Protein AF-A0A1D2U1A6-F1 (afdb_monomer)

Secondary structure (DSSP, 8-state):
------S------HHHHHHHHHHHHHH-HHHHHHHSTTSHHHHHHHHHHHHHHT--HHHHHHHHS-TTTTS------EETTT--PPTT--EEEE-TTSSSSEEEEEE-SSSEEETTSPEEPS--EEEEPPP---

Sequence (134 aa):
MNPLLSSRERDLTPANAIEYTLARIKLDPVLGWRMGFGTEVFAKLTQALAEATGKPIEDVRSHFAPRGLTEPILINWKDVSKEMPDADTVVLIHSPTADEPVWIGYHDGECWREVGSEQASNVTLWAHLPEVRR

Mean predicted aligned error: 11.61 Å

Structure (mmCIF, N/CA/C/O backbone):
data_AF-A0A1D2U1A6-F1
#
_entry.id   AF-A0A1D2U1A6-F1
#
loop_
_atom_site.group_PDB
_atom_site.id
_atom_site.type_symbol
_atom_site.label_atom_id
_atom_site.label_alt_id
_atom_site.label_comp_id
_atom_site.label_asym_id
_atom_site.label_entity_id
_atom_site.label_seq_id
_atom_site.pdbx_PDB_ins_code
_atom_site.Cartn_x
_atom_site.Cartn_y
_atom_site.Cartn_z
_atom_site.occupancy
_atom_site.B_iso_or_equiv
_atom_site.auth_seq_id
_atom_site.auth_comp_id
_atom_site.auth_asym_id
_atom_site.auth_atom_id
_atom_site.pdbx_PDB_model_num
ATOM 1 N N . MET A 1 1 ? -9.477 -25.617 8.727 1.00 33.69 1 MET A N 1
ATOM 2 C CA . MET A 1 1 ? -10.575 -25.414 9.698 1.00 33.69 1 MET A CA 1
ATOM 3 C C . MET A 1 1 ? -10.211 -24.225 10.567 1.00 33.69 1 MET A C 1
ATOM 5 O O . MET A 1 1 ? -9.233 -24.307 11.293 1.00 33.69 1 MET A O 1
ATOM 9 N N . ASN A 1 2 ? -10.913 -23.103 10.416 1.00 34.16 2 ASN A N 1
ATOM 10 C CA . ASN A 1 2 ? -10.673 -21.886 11.189 1.00 34.16 2 ASN A CA 1
ATOM 11 C C . ASN A 1 2 ? -11.758 -21.818 12.282 1.00 34.16 2 ASN A C 1
ATOM 13 O O . ASN A 1 2 ? -12.931 -21.731 11.920 1.00 34.16 2 ASN A O 1
ATOM 17 N N . PRO A 1 3 ? -11.439 -21.914 13.585 1.00 43.84 3 PRO A N 1
ATOM 18 C CA . PRO A 1 3 ? -12.447 -22.081 14.636 1.00 43.84 3 PRO A CA 1
ATOM 19 C C . PRO A 1 3 ? -13.161 -20.770 15.028 1.00 43.84 3 PRO A C 1
ATOM 21 O O . PRO A 1 3 ? -13.717 -20.670 16.115 1.00 43.84 3 PRO A O 1
ATOM 24 N N . LEU A 1 4 ? -13.180 -19.751 14.162 1.00 46.25 4 LEU A N 1
ATOM 25 C CA . LEU A 1 4 ? -13.699 -18.415 14.494 1.00 46.25 4 LEU A CA 1
ATOM 26 C C . LEU A 1 4 ? -15.174 -18.176 14.146 1.00 46.25 4 LEU A C 1
ATOM 28 O O . LEU A 1 4 ? -15.646 -17.045 14.245 1.00 46.25 4 LEU A O 1
ATOM 32 N N . LEU A 1 5 ? -15.926 -19.209 13.770 1.00 47.09 5 LEU A N 1
ATOM 33 C CA . LEU A 1 5 ? -17.354 -19.078 13.474 1.00 47.09 5 LEU A CA 1
ATOM 34 C C . LEU A 1 5 ? -18.160 -20.146 14.219 1.00 47.09 5 LEU A C 1
ATOM 36 O O . LEU A 1 5 ? -18.729 -21.048 13.618 1.00 47.09 5 LEU A O 1
ATOM 40 N N . SER A 1 6 ? -18.196 -20.036 15.548 1.00 51.56 6 SER A N 1
ATOM 41 C CA . SER A 1 6 ? -19.189 -20.714 16.385 1.00 51.56 6 SER A CA 1
ATOM 42 C C . SER A 1 6 ? -20.126 -19.680 17.015 1.00 51.56 6 SER A C 1
ATOM 44 O O . SER A 1 6 ? -19.805 -19.060 18.026 1.00 51.56 6 SER A O 1
ATOM 46 N N . SER A 1 7 ? -21.299 -19.546 16.396 1.00 49.56 7 SER A N 1
ATOM 47 C CA . SER A 1 7 ? -22.603 -19.533 17.073 1.00 49.56 7 SER A CA 1
ATOM 48 C C . SER A 1 7 ? -22.889 -18.471 18.135 1.00 49.56 7 SER A C 1
ATOM 50 O O . SER A 1 7 ? -23.393 -18.799 19.204 1.00 49.56 7 SER A O 1
ATOM 52 N N . ARG A 1 8 ? -22.685 -17.193 17.818 1.00 43.34 8 ARG A N 1
ATOM 53 C CA . ARG A 1 8 ? -23.545 -16.119 18.333 1.00 43.34 8 ARG A CA 1
ATOM 54 C C . ARG A 1 8 ? -23.721 -15.098 17.226 1.00 43.34 8 ARG A C 1
ATOM 56 O O . ARG A 1 8 ? -22.728 -14.604 16.692 1.00 43.34 8 ARG A O 1
ATOM 63 N 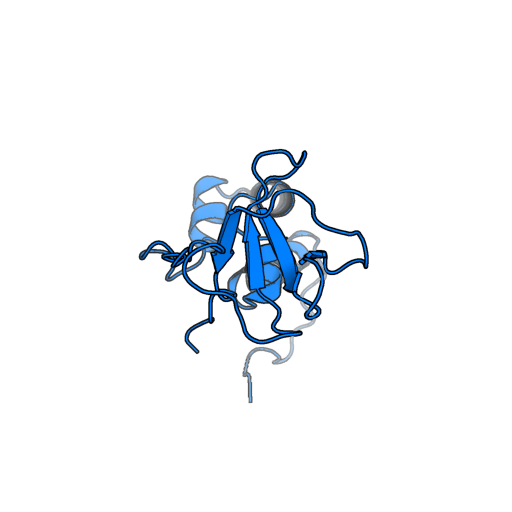N . GLU A 1 9 ? -24.970 -14.807 16.886 1.00 51.78 9 GLU A N 1
ATOM 64 C CA . GLU A 1 9 ? -25.371 -13.532 16.303 1.00 51.78 9 GLU A CA 1
ATOM 65 C C . GLU A 1 9 ? -24.752 -12.441 17.182 1.00 51.78 9 GLU A C 1
ATOM 67 O O . GLU A 1 9 ? -25.262 -12.095 18.243 1.00 51.78 9 GLU A O 1
ATOM 72 N N . ARG A 1 10 ? -23.546 -11.991 16.825 1.00 58.03 10 ARG A N 1
ATOM 73 C CA . ARG A 1 10 ? -23.003 -10.764 17.384 1.00 58.03 10 ARG A CA 1
ATOM 74 C C . ARG A 1 10 ? -23.955 -9.708 16.873 1.00 58.03 10 ARG A C 1
ATOM 76 O O . ARG A 1 10 ? -24.038 -9.549 15.656 1.00 58.03 10 ARG A O 1
ATOM 83 N N . ASP A 1 11 ? -24.662 -9.036 17.778 1.00 64.75 11 ASP A N 1
ATOM 84 C CA . ASP A 1 11 ? -25.320 -7.777 17.461 1.00 64.75 11 ASP A CA 1
ATOM 85 C C . ASP A 1 11 ? -24.383 -7.006 16.533 1.00 64.75 11 ASP A C 1
ATOM 87 O O . ASP A 1 11 ? -23.209 -6.781 16.868 1.00 64.75 11 ASP A O 1
ATOM 91 N N . LEU A 1 12 ? -24.858 -6.730 15.317 1.00 69.94 12 LEU A N 1
ATOM 92 C CA . LEU A 1 12 ? -24.131 -5.996 14.286 1.00 69.94 12 LEU A CA 1
ATOM 93 C C . LEU A 1 12 ? -24.041 -4.538 14.734 1.00 69.94 12 LEU A C 1
ATOM 95 O O . LEU A 1 12 ? -24.651 -3.637 14.167 1.00 69.94 12 LEU A O 1
ATOM 99 N N . THR A 1 13 ? -23.306 -4.308 15.814 1.00 89.00 13 THR A N 1
ATOM 100 C CA . THR A 1 13 ? -22.961 -2.977 16.261 1.00 89.00 13 THR A CA 1
ATOM 101 C C . THR A 1 13 ? -21.903 -2.432 15.306 1.00 89.00 13 THR A C 1
ATOM 103 O O . THR A 1 13 ? -21.050 -3.189 14.819 1.00 89.00 13 THR A O 1
ATOM 106 N N . PRO A 1 14 ? -21.902 -1.115 15.052 1.00 89.06 14 PRO A N 1
ATOM 107 C CA . PRO A 1 14 ? -20.831 -0.479 14.296 1.00 89.06 14 PRO A CA 1
ATOM 108 C C . PRO A 1 14 ? -19.439 -0.835 14.845 1.00 89.06 14 PRO A C 1
ATOM 110 O O . PRO A 1 14 ? -18.531 -1.115 14.068 1.00 89.06 14 PRO A O 1
ATOM 113 N N . ALA A 1 15 ? -19.293 -0.935 16.172 1.00 90.75 15 ALA A N 1
ATOM 114 C CA . ALA A 1 15 ? -18.042 -1.325 16.824 1.00 90.75 15 ALA A CA 1
ATOM 115 C C . ALA A 1 15 ? -17.557 -2.722 16.395 1.00 90.75 15 ALA A C 1
ATOM 117 O O . ALA A 1 15 ? -16.404 -2.871 15.997 1.00 90.75 15 ALA A O 1
ATOM 118 N N . ASN A 1 16 ? -18.442 -3.726 16.394 1.00 90.44 16 ASN A N 1
ATOM 119 C CA . ASN A 1 16 ? -18.097 -5.093 15.992 1.00 90.44 16 ASN A CA 1
ATOM 120 C C . ASN A 1 16 ? -17.693 -5.174 14.510 1.00 90.44 16 ASN A C 1
ATOM 122 O O . ASN A 1 16 ? -16.780 -5.922 14.152 1.00 90.44 16 ASN A O 1
ATOM 126 N N . ALA A 1 17 ? -18.354 -4.400 13.643 1.00 89.94 17 ALA A N 1
ATOM 127 C CA . ALA A 1 17 ? -18.027 -4.340 12.219 1.00 89.94 17 ALA A CA 1
ATOM 128 C C . ALA A 1 17 ? -16.663 -3.670 11.964 1.00 89.94 17 ALA A C 1
ATOM 130 O O . ALA A 1 17 ? -15.867 -4.159 11.153 1.00 89.94 17 ALA A O 1
ATOM 131 N N . ILE A 1 18 ? -16.363 -2.584 12.684 1.00 92.00 18 ILE A N 1
ATOM 132 C CA . ILE A 1 18 ? -15.070 -1.890 12.606 1.00 92.00 18 ILE A CA 1
ATOM 133 C C . ILE A 1 18 ? -13.947 -2.792 13.129 1.00 92.00 18 ILE A C 1
ATOM 135 O O . ILE A 1 18 ? -12.929 -2.952 12.457 1.00 92.00 18 ILE A O 1
ATOM 139 N N . GLU A 1 19 ? -14.140 -3.436 14.282 1.00 91.69 19 GLU A N 1
ATOM 140 C CA . GLU A 1 19 ? -13.172 -4.373 14.860 1.00 91.69 19 GLU A CA 1
ATOM 141 C C . GLU A 1 19 ? -12.883 -5.549 13.917 1.00 91.69 19 GLU A C 1
ATOM 143 O O . GLU A 1 19 ? -11.722 -5.890 13.688 1.00 91.69 19 GLU A O 1
ATOM 148 N N . TYR A 1 20 ? -13.916 -6.127 13.296 1.00 90.06 20 TYR A N 1
ATOM 149 C CA . TYR A 1 20 ? -13.739 -7.167 12.281 1.00 90.06 20 TYR A CA 1
ATOM 150 C C . TYR A 1 20 ? -12.921 -6.672 11.079 1.00 90.06 20 TYR A C 1
ATOM 152 O O . TYR A 1 20 ? -12.024 -7.374 10.606 1.00 90.06 20 TYR A O 1
ATOM 160 N N . THR A 1 21 ? -13.193 -5.455 10.605 1.00 88.75 21 THR A N 1
ATOM 161 C CA . THR A 1 21 ? -12.464 -4.843 9.484 1.00 88.75 21 THR A CA 1
ATOM 162 C C . THR A 1 21 ? -10.991 -4.624 9.833 1.00 88.75 21 THR A C 1
ATOM 164 O O . THR A 1 21 ? -10.112 -5.021 9.069 1.00 88.75 21 THR A O 1
ATOM 167 N N . LEU A 1 22 ? -10.696 -4.079 11.016 1.00 89.25 22 LEU A N 1
ATOM 168 C CA . LEU A 1 22 ? -9.325 -3.896 11.501 1.00 89.25 22 LEU A CA 1
ATOM 169 C C . LEU A 1 22 ? -8.598 -5.237 11.693 1.00 89.25 22 LEU A C 1
ATOM 171 O O . LEU A 1 22 ? -7.429 -5.363 11.329 1.00 89.25 22 LEU A O 1
ATOM 175 N N . ALA A 1 23 ? -9.287 -6.268 12.190 1.00 88.56 23 ALA A N 1
ATOM 176 C CA . ALA A 1 23 ? -8.727 -7.614 12.295 1.00 88.56 23 ALA A CA 1
ATOM 177 C C . ALA A 1 23 ? -8.391 -8.208 10.915 1.00 88.56 23 ALA A C 1
ATOM 179 O O . ALA A 1 23 ? -7.350 -8.845 10.758 1.00 88.56 23 ALA A O 1
ATOM 180 N N . ARG A 1 24 ? -9.231 -7.972 9.899 1.00 85.31 24 ARG A N 1
ATOM 181 C CA . ARG A 1 24 ? -8.963 -8.371 8.508 1.00 85.31 24 ARG A CA 1
ATOM 182 C C . ARG A 1 24 ? -7.752 -7.645 7.932 1.00 85.31 24 ARG A C 1
ATOM 184 O O . ARG A 1 24 ? -6.887 -8.312 7.384 1.00 85.31 24 ARG A O 1
ATOM 191 N N . ILE A 1 25 ? -7.662 -6.326 8.104 1.00 83.38 25 ILE A N 1
ATOM 192 C CA . ILE A 1 25 ? -6.507 -5.517 7.673 1.00 83.38 25 ILE A CA 1
ATOM 193 C C . ILE A 1 25 ? -5.208 -6.035 8.306 1.00 83.38 25 ILE A C 1
ATOM 195 O O . ILE A 1 25 ? -4.183 -6.125 7.639 1.00 83.38 25 ILE A O 1
ATOM 199 N N . LYS A 1 26 ? -5.254 -6.415 9.586 1.00 82.31 26 LYS A N 1
ATOM 200 C CA . LYS A 1 26 ? -4.101 -6.955 10.313 1.00 82.31 26 LYS A CA 1
ATOM 201 C C . LYS A 1 26 ? -3.657 -8.342 9.829 1.00 82.31 26 LYS A C 1
ATOM 203 O O . LYS A 1 26 ? -2.472 -8.649 9.907 1.00 82.31 26 LYS A O 1
ATOM 208 N N . LEU A 1 27 ? -4.594 -9.197 9.414 1.00 79.81 27 LEU A N 1
ATOM 209 C CA . LEU A 1 27 ? -4.332 -10.605 9.072 1.00 79.81 27 LEU A CA 1
ATOM 210 C C . LEU A 1 27 ? -4.133 -10.855 7.573 1.00 79.81 27 LEU A C 1
ATOM 212 O O . LEU A 1 27 ? -3.558 -11.875 7.203 1.00 79.81 27 LEU A O 1
ATOM 216 N N . ASP A 1 28 ? -4.646 -9.976 6.718 1.00 75.94 28 ASP A N 1
ATOM 217 C CA . ASP A 1 28 ? -4.589 -10.100 5.265 1.00 75.94 28 ASP A CA 1
ATOM 218 C C . ASP A 1 28 ? -3.529 -9.137 4.719 1.00 75.94 28 ASP A C 1
ATOM 220 O O . ASP A 1 28 ? -3.750 -7.924 4.743 1.00 75.94 28 ASP A O 1
ATOM 224 N N . PRO A 1 29 ? -2.389 -9.638 4.218 1.00 66.19 29 PRO A N 1
ATOM 225 C CA . PRO A 1 29 ? -1.313 -8.782 3.745 1.00 66.19 29 PRO A CA 1
ATOM 226 C C . PRO A 1 29 ? -1.767 -7.811 2.657 1.00 66.19 29 PRO A C 1
ATOM 228 O O . PRO A 1 29 ? -1.403 -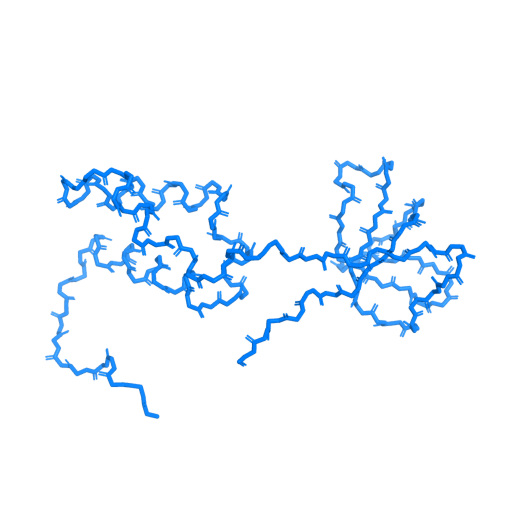6.644 2.705 1.00 66.19 29 PRO A O 1
ATOM 231 N N . VAL A 1 30 ? -2.612 -8.239 1.714 1.00 69.69 30 VAL A N 1
ATOM 232 C CA . VAL A 1 30 ? -3.059 -7.376 0.608 1.00 69.69 30 VAL A CA 1
ATOM 233 C C . VAL A 1 30 ? -3.868 -6.192 1.143 1.00 69.69 30 VAL A C 1
ATOM 235 O O . VAL A 1 30 ? -3.674 -5.054 0.711 1.00 69.69 30 VAL A O 1
ATOM 238 N N . LEU A 1 31 ? -4.745 -6.439 2.121 1.00 69.06 31 LEU A N 1
ATOM 239 C CA . LEU A 1 31 ? -5.508 -5.378 2.784 1.00 69.06 31 LEU A CA 1
ATOM 240 C C . LEU A 1 31 ? -4.623 -4.521 3.694 1.00 69.06 31 LEU A C 1
ATOM 242 O O . LEU A 1 31 ? -4.802 -3.307 3.736 1.00 69.06 31 LEU A O 1
ATOM 246 N N . GLY A 1 32 ? -3.657 -5.129 4.383 1.00 70.75 32 GLY A N 1
ATOM 247 C CA . GLY A 1 32 ? -2.667 -4.437 5.204 1.00 70.75 32 GLY A CA 1
ATOM 248 C C . GLY A 1 32 ? -1.807 -3.465 4.395 1.00 70.75 32 GLY A C 1
ATOM 249 O O . GLY A 1 32 ? -1.576 -2.345 4.835 1.00 70.75 32 GLY A O 1
ATOM 250 N N . TRP A 1 33 ? -1.406 -3.836 3.180 1.00 64.94 33 TRP A N 1
ATOM 251 C CA . TRP A 1 33 ? -0.655 -2.954 2.284 1.00 64.94 33 TRP A CA 1
ATOM 252 C C . TRP A 1 33 ? -1.494 -1.782 1.759 1.00 64.94 33 TRP A C 1
ATOM 254 O O . TRP A 1 33 ? -0.987 -0.671 1.653 1.00 64.94 33 TRP A O 1
ATOM 264 N N . ARG A 1 34 ? -2.780 -1.998 1.448 1.00 70.12 34 ARG A N 1
ATOM 265 C CA . ARG A 1 34 ? -3.646 -0.951 0.866 1.00 70.12 34 ARG A CA 1
ATOM 266 C C . ARG A 1 34 ? -4.322 -0.038 1.889 1.00 70.12 34 ARG A C 1
ATOM 268 O O . ARG A 1 34 ? -4.603 1.114 1.588 1.00 70.12 34 ARG A O 1
ATOM 275 N N . MET A 1 35 ? -4.660 -0.565 3.063 1.00 75.06 35 MET A N 1
ATOM 276 C CA . MET A 1 35 ? -5.508 0.104 4.062 1.00 75.06 35 MET A CA 1
ATOM 277 C C . MET A 1 35 ? -4.980 -0.060 5.492 1.00 75.06 35 MET A C 1
ATOM 279 O O . MET A 1 35 ? -5.699 0.206 6.455 1.00 75.06 35 MET A O 1
ATOM 283 N N . GLY A 1 36 ? -3.753 -0.554 5.655 1.00 75.69 36 GLY A N 1
ATOM 284 C CA . GLY A 1 36 ? -3.165 -0.827 6.959 1.00 75.69 36 GLY A CA 1
ATOM 285 C C . GLY A 1 36 ? -2.535 0.377 7.629 1.00 75.69 36 GLY A C 1
ATOM 286 O O . GLY A 1 36 ? -2.854 1.536 7.358 1.00 75.69 36 GLY A O 1
ATOM 287 N N . PHE A 1 37 ? -1.669 0.068 8.587 1.00 74.00 37 PHE A N 1
ATOM 288 C CA . PHE A 1 37 ? -1.034 1.039 9.464 1.00 74.00 37 PHE A CA 1
ATOM 289 C C . PHE A 1 37 ? -0.362 2.172 8.671 1.00 74.00 37 PHE A C 1
ATOM 2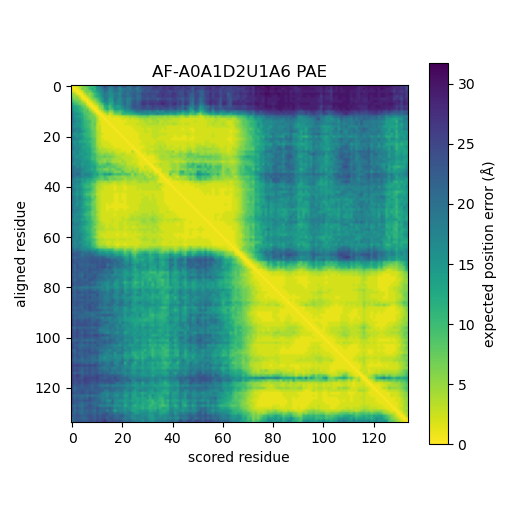91 O O . PHE A 1 37 ? 0.365 1.915 7.718 1.00 74.00 37 PHE A O 1
ATOM 298 N N . GLY A 1 38 ? -0.612 3.423 9.066 1.00 76.88 38 GLY A N 1
ATOM 299 C CA . GLY A 1 38 ? -0.098 4.616 8.378 1.00 76.88 38 GLY A CA 1
ATOM 300 C C . GLY A 1 38 ? -1.016 5.186 7.290 1.00 76.88 38 GLY A C 1
ATOM 301 O O . GLY A 1 38 ? -0.795 6.310 6.854 1.00 76.88 38 GLY A O 1
ATOM 302 N N . THR A 1 39 ? -2.078 4.475 6.896 1.00 85.25 39 THR A N 1
ATOM 303 C CA . THR A 1 39 ? -3.085 5.007 5.961 1.00 85.25 39 THR A CA 1
ATOM 304 C C . THR A 1 39 ? -4.161 5.836 6.672 1.00 85.25 39 THR A C 1
ATOM 306 O O . THR A 1 39 ? -4.467 5.627 7.851 1.00 85.25 39 THR A O 1
ATOM 309 N N . GLU A 1 40 ? -4.806 6.747 5.935 1.00 87.69 40 GLU A N 1
ATOM 310 C CA . GLU A 1 40 ? -5.941 7.534 6.441 1.00 87.69 40 GLU A CA 1
ATOM 311 C C . GLU A 1 40 ? -7.131 6.641 6.838 1.00 87.69 40 GLU A C 1
ATOM 313 O O . GLU A 1 40 ? -7.804 6.888 7.841 1.00 87.69 40 GLU A O 1
ATOM 318 N N . VAL A 1 41 ? -7.365 5.561 6.083 1.00 87.56 41 VAL A N 1
ATOM 319 C CA . VAL A 1 41 ? -8.423 4.580 6.365 1.00 87.56 41 VAL A CA 1
ATOM 320 C C . VAL A 1 41 ? -8.200 3.928 7.729 1.00 87.56 41 VAL A C 1
ATOM 322 O O . VAL A 1 41 ? -9.112 3.904 8.556 1.00 87.56 41 VAL A O 1
ATOM 325 N N . PHE A 1 42 ? -6.980 3.463 8.010 1.00 89.94 42 PHE A N 1
ATOM 326 C CA . PHE A 1 42 ? -6.633 2.897 9.313 1.00 89.94 42 PHE A CA 1
ATOM 327 C C . PHE A 1 42 ? -6.800 3.915 10.450 1.00 89.94 42 PHE A C 1
ATOM 329 O O . PHE A 1 42 ? -7.338 3.580 11.510 1.00 89.94 42 PHE A O 1
ATOM 336 N N . ALA A 1 43 ? -6.396 5.171 10.232 1.00 90.88 43 ALA A N 1
ATOM 337 C CA . ALA A 1 43 ? -6.562 6.235 11.221 1.00 90.88 43 ALA A CA 1
ATOM 338 C C . ALA A 1 43 ? -8.044 6.474 11.564 1.00 90.88 43 ALA A C 1
ATOM 340 O O . ALA A 1 43 ? -8.401 6.522 12.740 1.00 90.88 43 ALA A O 1
ATOM 341 N N . LYS A 1 44 ? -8.919 6.539 10.552 1.00 94.88 44 LYS A N 1
ATOM 342 C CA . LYS A 1 44 ? -10.369 6.718 10.731 1.00 94.88 44 LYS A CA 1
ATOM 343 C C . LYS A 1 44 ? -11.028 5.527 11.431 1.00 94.88 44 LYS A C 1
ATOM 345 O O . LYS A 1 44 ? -11.823 5.721 12.346 1.00 94.88 44 LYS A O 1
ATOM 350 N N . LEU A 1 45 ? -10.679 4.299 11.043 1.00 94.25 45 LEU A N 1
ATOM 351 C CA . LEU A 1 45 ? -11.232 3.086 11.657 1.00 94.25 45 LEU A CA 1
ATOM 352 C C . LEU A 1 45 ? -10.818 2.944 13.129 1.00 94.25 45 LEU A C 1
ATOM 354 O O . LEU A 1 45 ? -11.652 2.622 13.974 1.00 94.25 45 LEU A O 1
ATOM 358 N N . THR A 1 46 ? -9.549 3.207 13.455 1.00 95.19 46 THR A N 1
ATOM 359 C CA . THR A 1 46 ? -9.068 3.138 14.846 1.00 95.19 46 THR A CA 1
ATOM 360 C C . THR A 1 46 ? -9.673 4.232 15.729 1.00 95.19 46 THR A C 1
ATOM 362 O O . THR A 1 46 ? -10.047 3.936 16.862 1.00 95.19 46 THR A O 1
ATOM 365 N N . GLN A 1 47 ? -9.857 5.451 15.205 1.00 96.19 47 GLN A N 1
ATOM 366 C CA . GLN A 1 47 ? -10.579 6.533 15.887 1.00 96.19 47 GLN A CA 1
ATOM 367 C C . GLN A 1 47 ? -12.034 6.138 16.188 1.00 96.19 47 GLN A C 1
ATOM 369 O O . GLN A 1 47 ? -12.463 6.199 17.338 1.00 96.19 47 GLN A O 1
ATOM 374 N N . ALA A 1 48 ? -12.775 5.669 15.179 1.00 96.06 48 ALA A N 1
ATOM 375 C CA . ALA A 1 48 ? -14.179 5.292 15.339 1.00 96.06 48 ALA A CA 1
ATOM 376 C C . ALA A 1 48 ? -14.367 4.148 16.352 1.00 96.06 48 ALA A C 1
ATOM 378 O O . ALA A 1 48 ? -15.318 4.150 17.135 1.00 96.06 48 ALA A O 1
ATOM 379 N N . LEU A 1 49 ? -13.445 3.179 16.384 1.00 96.25 49 LEU A N 1
ATOM 380 C CA . LEU A 1 49 ? -13.488 2.101 17.372 1.00 96.25 49 LEU A CA 1
ATOM 381 C C . LEU A 1 49 ? -13.165 2.594 18.789 1.00 96.25 49 LEU A C 1
ATOM 383 O O . LEU A 1 49 ? -13.792 2.137 19.747 1.00 96.25 49 LEU A O 1
ATOM 387 N N . ALA A 1 50 ? -12.212 3.518 18.936 1.00 96.62 50 ALA A N 1
ATOM 388 C CA . ALA A 1 50 ? -11.883 4.129 20.222 1.00 96.62 50 ALA A CA 1
ATOM 389 C C . ALA A 1 50 ? -13.098 4.865 20.807 1.00 96.62 50 ALA A C 1
ATOM 391 O O . ALA A 1 50 ? -13.477 4.610 21.949 1.00 96.62 50 ALA A O 1
ATOM 392 N N . GLU A 1 51 ? -13.777 5.680 19.996 1.00 96.31 51 GLU A N 1
ATOM 393 C CA . GLU A 1 51 ? -15.001 6.393 20.382 1.00 96.31 51 GLU A CA 1
ATOM 394 C C . GLU A 1 51 ? -16.133 5.435 20.763 1.00 96.31 51 GLU A C 1
ATOM 396 O O . GLU A 1 51 ? -16.749 5.587 21.817 1.00 96.31 51 GLU A O 1
ATOM 401 N N . ALA A 1 52 ? -16.374 4.405 19.947 1.00 94.69 52 ALA A N 1
ATOM 402 C CA . ALA A 1 52 ? -17.457 3.455 20.185 1.00 94.69 52 ALA A CA 1
ATOM 403 C C . ALA A 1 52 ? -17.242 2.567 21.423 1.00 94.69 52 ALA A C 1
ATOM 405 O O . ALA A 1 52 ? -18.206 2.037 21.972 1.00 94.69 52 ALA A O 1
ATOM 406 N N . THR A 1 53 ? -15.991 2.375 21.854 1.00 94.12 53 THR A N 1
ATOM 407 C CA . THR A 1 53 ? -15.644 1.498 22.987 1.00 94.12 53 THR A CA 1
ATOM 408 C C . THR A 1 53 ? -15.193 2.255 24.235 1.00 94.12 53 THR A C 1
ATOM 410 O O . THR A 1 53 ? -15.001 1.632 25.278 1.00 94.12 53 THR A O 1
ATOM 413 N N . GLY A 1 54 ? -14.997 3.575 24.141 1.00 95.62 54 GLY A N 1
ATOM 414 C CA . GLY A 1 54 ? -14.434 4.404 25.210 1.00 95.62 54 GLY A CA 1
ATOM 415 C C . GLY A 1 54 ? -12.969 4.092 25.540 1.00 95.62 54 GLY A C 1
ATOM 416 O O . GLY A 1 54 ? -12.479 4.506 26.590 1.00 95.62 54 GLY A O 1
ATOM 417 N N . LYS A 1 55 ? -12.269 3.334 24.687 1.00 95.88 55 LYS A N 1
ATOM 418 C CA . LYS A 1 55 ? -10.861 2.972 24.894 1.00 95.88 55 LYS A CA 1
ATOM 419 C C . LYS A 1 55 ? -9.933 4.093 24.414 1.00 95.88 55 LYS A C 1
ATOM 421 O O . LYS A 1 55 ? -10.260 4.766 23.437 1.00 95.88 55 LYS A O 1
ATOM 426 N N . PRO A 1 56 ? -8.746 4.262 25.023 1.00 97.62 56 PRO A N 1
ATOM 427 C CA . PRO A 1 56 ? -7.724 5.155 24.489 1.00 97.62 56 PRO A CA 1
ATOM 428 C C . PRO A 1 56 ? -7.341 4.773 23.053 1.00 97.62 56 PRO A C 1
ATOM 430 O O . PRO A 1 56 ? -7.130 3.598 22.747 1.00 97.62 56 PRO A O 1
ATOM 433 N N . ILE A 1 57 ? -7.211 5.766 22.168 1.00 95.38 57 ILE A N 1
ATOM 434 C CA . ILE A 1 57 ? -6.884 5.520 20.755 1.00 95.38 57 ILE A CA 1
ATOM 435 C C . ILE A 1 57 ? -5.536 4.817 20.571 1.00 95.38 57 ILE A C 1
ATOM 437 O O . ILE A 1 57 ? -5.403 3.966 19.693 1.00 95.38 57 ILE A O 1
ATOM 441 N N . GLU A 1 58 ? -4.555 5.119 21.419 1.00 92.94 58 GLU A N 1
ATOM 442 C CA . GLU A 1 58 ? -3.232 4.495 21.362 1.00 92.94 58 GLU A CA 1
ATOM 443 C C . GLU A 1 58 ? -3.288 2.999 21.707 1.00 92.94 58 GLU A C 1
ATOM 445 O O . GLU A 1 58 ? -2.626 2.194 21.051 1.00 92.94 58 GLU A O 1
ATOM 450 N N . ASP A 1 59 ? -4.167 2.593 22.631 1.00 93.62 59 ASP A N 1
ATOM 451 C CA . ASP A 1 59 ? -4.392 1.178 22.949 1.00 93.62 59 ASP A CA 1
ATOM 452 C C . ASP A 1 59 ? -5.035 0.446 21.767 1.00 93.62 59 ASP A C 1
ATOM 454 O O . ASP A 1 59 ? -4.639 -0.671 21.426 1.00 93.62 59 ASP A O 1
ATOM 458 N N . VAL A 1 60 ? -6.003 1.086 21.099 1.00 93.50 60 VAL A N 1
ATOM 459 C CA . VAL A 1 60 ? -6.646 0.540 19.895 1.00 93.50 60 VAL A CA 1
ATOM 460 C C . VAL A 1 60 ? -5.623 0.400 18.766 1.00 93.50 60 VAL A C 1
ATOM 462 O O . VAL A 1 60 ? -5.485 -0.679 18.187 1.00 93.50 60 VAL A O 1
ATOM 465 N N . ARG A 1 61 ? -4.850 1.450 18.473 1.00 90.81 61 ARG A N 1
ATOM 466 C CA . ARG A 1 61 ? -3.807 1.427 17.437 1.00 90.81 61 ARG A CA 1
ATOM 467 C C . ARG A 1 61 ? -2.757 0.364 17.715 1.00 90.81 61 ARG A C 1
ATOM 469 O O . ARG A 1 61 ? -2.453 -0.414 16.818 1.00 90.81 61 ARG A O 1
ATOM 476 N N . SER A 1 62 ? -2.255 0.285 18.945 1.00 86.69 62 SER A N 1
ATOM 477 C CA . SER A 1 62 ? -1.277 -0.724 19.362 1.00 86.69 62 SER A CA 1
ATOM 478 C C . SER A 1 62 ? -1.832 -2.145 19.227 1.00 86.69 62 SER A C 1
ATOM 480 O O 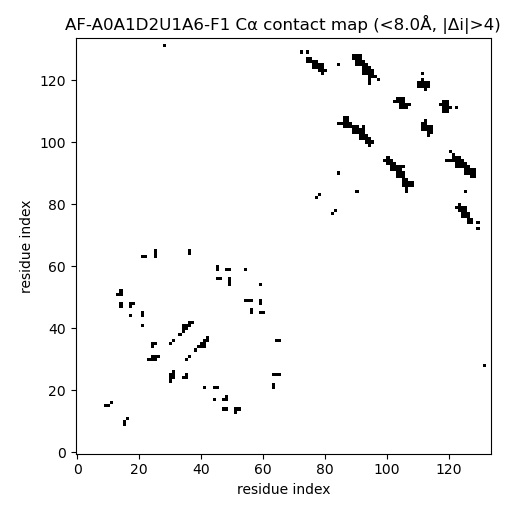. SER A 1 62 ? -1.156 -3.050 18.734 1.00 86.69 62 SER A O 1
ATOM 482 N N . HIS A 1 63 ? -3.108 -2.350 19.568 1.00 89.50 63 HIS A N 1
ATOM 483 C CA . HIS A 1 63 ? -3.760 -3.647 19.416 1.00 89.50 63 HIS A CA 1
ATOM 484 C C . HIS A 1 63 ? -3.834 -4.105 17.951 1.00 89.50 63 HIS A C 1
ATOM 486 O O . HIS A 1 63 ? -3.609 -5.288 17.662 1.00 89.50 63 HIS A O 1
ATOM 492 N N . PHE A 1 64 ? -4.131 -3.188 17.025 1.00 88.19 64 PHE A N 1
ATOM 493 C CA . PHE A 1 64 ? -4.265 -3.484 15.594 1.00 88.19 64 PHE A CA 1
ATOM 494 C C . PHE A 1 64 ? -3.003 -3.233 14.771 1.00 88.19 64 PHE A C 1
ATOM 496 O O . PHE A 1 64 ? -2.992 -3.556 13.584 1.00 88.19 64 PHE A O 1
ATOM 503 N N . ALA A 1 65 ? -1.931 -2.735 15.387 1.00 79.44 65 ALA A N 1
ATOM 504 C CA . ALA A 1 65 ? -0.642 -2.621 14.736 1.00 79.44 65 ALA A CA 1
ATOM 505 C C . ALA A 1 65 ? -0.204 -4.006 14.215 1.00 79.44 65 ALA A C 1
ATOM 507 O O . ALA A 1 65 ? -0.419 -5.031 14.888 1.00 79.44 65 ALA A O 1
ATOM 508 N N . PRO A 1 66 ? 0.373 -4.074 13.005 1.00 70.00 66 PRO A N 1
ATOM 509 C CA . PRO A 1 66 ? 0.867 -5.324 12.452 1.00 70.00 66 PRO A CA 1
ATOM 510 C C . PRO A 1 66 ? 1.916 -5.921 13.395 1.00 70.00 66 PRO A C 1
ATOM 512 O O . PRO A 1 66 ? 2.930 -5.301 13.713 1.00 70.00 66 PRO A O 1
ATOM 515 N N . ARG A 1 67 ? 1.666 -7.148 13.866 1.00 60.19 67 ARG A N 1
ATOM 516 C CA . ARG A 1 67 ? 2.664 -7.917 14.615 1.00 60.19 67 ARG A CA 1
ATOM 517 C C . ARG A 1 67 ? 3.646 -8.481 13.593 1.00 60.19 67 ARG A C 1
ATOM 519 O O . ARG A 1 67 ? 3.236 -9.293 12.774 1.00 60.19 67 ARG A O 1
ATOM 526 N N . GLY A 1 68 ? 4.906 -8.053 13.633 1.00 51.56 68 GLY A N 1
ATOM 527 C CA . GLY A 1 68 ? 5.962 -8.604 12.773 1.00 51.56 68 GLY A CA 1
ATOM 528 C C . GLY A 1 68 ? 6.564 -7.650 11.739 1.00 51.56 68 GLY A C 1
ATOM 529 O O . GLY A 1 68 ? 7.523 -8.041 11.090 1.00 51.56 68 GLY A O 1
ATOM 530 N N . LEU A 1 69 ? 6.115 -6.391 11.640 1.00 51.50 69 LEU A N 1
ATOM 531 C CA . LEU A 1 69 ? 6.889 -5.339 10.949 1.00 51.50 69 LEU A CA 1
ATOM 532 C C . LEU A 1 69 ? 7.987 -4.747 11.853 1.00 51.50 69 LEU A C 1
ATOM 534 O O . LEU A 1 69 ? 8.349 -3.582 11.731 1.00 51.50 69 LEU A O 1
ATOM 538 N N . THR A 1 70 ? 8.496 -5.526 12.810 1.00 47.16 70 THR A N 1
ATOM 539 C CA . THR A 1 70 ? 9.674 -5.141 13.600 1.00 47.16 70 THR A CA 1
ATOM 540 C C . THR A 1 70 ? 10.938 -5.113 12.752 1.00 47.16 70 THR A C 1
ATOM 542 O O . THR A 1 70 ? 11.896 -4.447 13.130 1.00 47.16 70 THR A O 1
ATOM 545 N N . GLU A 1 71 ? 10.933 -5.793 11.604 1.00 55.06 71 GLU A N 1
ATOM 546 C CA . GLU A 1 71 ? 11.976 -5.637 10.601 1.00 55.06 71 GLU A CA 1
ATOM 547 C C . GLU A 1 71 ? 11.441 -4.790 9.443 1.00 55.06 71 GLU A C 1
ATOM 549 O O . GLU A 1 71 ? 10.376 -5.106 8.898 1.00 55.06 71 GLU A O 1
ATOM 554 N N . PRO A 1 72 ? 12.134 -3.700 9.068 1.00 58.25 72 PRO A N 1
ATOM 555 C CA . PRO A 1 72 ? 11.775 -2.953 7.877 1.00 58.25 72 PRO A CA 1
ATOM 556 C C . PRO A 1 72 ? 11.813 -3.903 6.678 1.00 58.25 72 PRO A C 1
ATOM 558 O O . PRO A 1 72 ? 12.780 -4.643 6.491 1.00 58.25 72 PRO A O 1
ATOM 561 N N . ILE A 1 73 ? 10.762 -3.881 5.858 1.00 66.62 73 ILE A N 1
ATOM 562 C CA . ILE A 1 73 ? 10.769 -4.580 4.574 1.00 66.62 73 ILE A CA 1
ATOM 563 C C . ILE A 1 73 ? 11.829 -3.891 3.714 1.00 66.62 73 ILE A C 1
ATOM 565 O O . ILE A 1 73 ? 11.619 -2.792 3.201 1.00 66.62 73 ILE A O 1
ATOM 569 N N . LEU A 1 74 ? 13.000 -4.517 3.614 1.00 75.75 74 LEU A N 1
ATOM 570 C CA . LEU A 1 74 ? 14.091 -4.031 2.785 1.00 75.75 74 LEU A CA 1
ATOM 571 C C . LEU A 1 74 ? 13.729 -4.268 1.322 1.00 75.75 74 LEU A C 1
ATOM 573 O O . LEU A 1 74 ? 13.734 -5.400 0.838 1.00 75.75 74 LEU A O 1
ATOM 577 N N . ILE A 1 75 ? 13.416 -3.184 0.621 1.00 88.44 75 ILE A N 1
ATOM 578 C CA . ILE A 1 75 ? 13.239 -3.207 -0.826 1.00 88.44 75 ILE A CA 1
ATOM 579 C C . ILE A 1 75 ? 14.632 -3.189 -1.458 1.00 88.44 75 ILE A C 1
ATOM 581 O O . ILE A 1 75 ? 15.380 -2.221 -1.314 1.00 88.44 75 ILE A O 1
ATOM 585 N N . ASN A 1 76 ? 14.988 -4.273 -2.144 1.00 91.88 76 ASN A N 1
ATOM 586 C CA . ASN A 1 76 ? 16.247 -4.364 -2.874 1.00 91.88 76 ASN A CA 1
ATOM 587 C C . ASN A 1 76 ? 16.102 -3.708 -4.253 1.00 91.88 76 ASN A C 1
ATOM 589 O O . ASN A 1 76 ? 15.776 -4.377 -5.234 1.00 91.88 76 ASN A O 1
ATOM 593 N N . TRP A 1 77 ? 16.307 -2.393 -4.301 1.00 95.88 77 TRP A N 1
ATOM 594 C CA . TRP A 1 77 ? 16.271 -1.621 -5.538 1.00 95.88 77 TRP A CA 1
ATOM 595 C C . TRP A 1 77 ? 17.455 -1.956 -6.447 1.00 95.88 77 TRP A C 1
ATOM 597 O O . TRP A 1 77 ? 18.616 -1.898 -6.040 1.00 95.88 77 TRP A O 1
ATOM 607 N N . LYS A 1 78 ? 17.144 -2.258 -7.701 1.00 97.69 78 LYS A N 1
ATOM 608 C CA . LYS A 1 78 ? 18.071 -2.531 -8.791 1.00 97.69 78 LYS A CA 1
ATOM 609 C C . LYS A 1 78 ? 18.031 -1.378 -9.781 1.00 97.69 78 LYS A C 1
ATOM 611 O O . LYS A 1 78 ? 16.967 -0.876 -10.128 1.00 97.69 78 LYS A O 1
ATOM 616 N N . ASP A 1 79 ? 19.206 -0.955 -10.214 1.00 97.75 79 ASP A N 1
ATOM 617 C CA . ASP A 1 79 ? 19.373 0.094 -11.215 1.00 97.75 79 ASP A CA 1
ATOM 618 C C . ASP A 1 79 ? 19.074 -0.473 -12.605 1.00 97.75 79 ASP A C 1
ATOM 620 O O . ASP A 1 79 ? 19.703 -1.455 -13.009 1.00 97.75 79 ASP A O 1
ATOM 624 N N . VAL A 1 80 ? 18.140 0.151 -13.331 1.00 97.25 80 VAL A N 1
ATOM 625 C CA . VAL A 1 80 ? 17.717 -0.308 -14.668 1.00 97.25 80 VAL A CA 1
ATOM 626 C C . VAL A 1 80 ? 18.875 -0.351 -15.666 1.00 97.25 80 VAL A C 1
ATOM 628 O O . VAL A 1 80 ? 18.858 -1.140 -16.604 1.00 97.25 80 VAL A O 1
ATOM 631 N N . SER A 1 81 ? 19.912 0.471 -15.463 1.00 96.31 81 SER A N 1
ATOM 632 C CA . SER A 1 81 ? 21.100 0.487 -16.322 1.00 96.31 81 SER A CA 1
ATOM 633 C C . SER 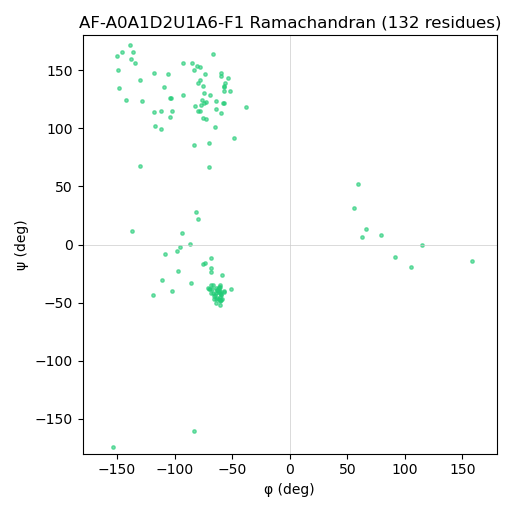A 1 81 ? 22.037 -0.699 -16.081 1.00 96.31 81 SER A C 1
ATOM 635 O O . SER A 1 81 ? 22.900 -0.979 -16.913 1.00 96.31 81 SER A O 1
ATOM 637 N N . LYS A 1 82 ? 21.891 -1.390 -14.943 1.00 97.44 82 LYS A N 1
ATOM 638 C CA . LYS A 1 82 ? 22.730 -2.531 -14.547 1.00 97.44 82 LYS A CA 1
ATOM 639 C C . LYS A 1 82 ? 22.034 -3.861 -14.775 1.00 97.44 82 LYS A C 1
ATOM 641 O O . LYS A 1 82 ? 22.678 -4.824 -15.175 1.00 97.44 82 LYS A O 1
ATOM 646 N N . GLU A 1 83 ? 20.744 -3.916 -14.477 1.00 97.19 83 GLU A N 1
ATOM 647 C CA . GLU A 1 83 ? 19.940 -5.126 -14.556 1.00 97.19 83 GLU A CA 1
ATOM 648 C C . GLU A 1 83 ? 18.507 -4.742 -14.914 1.00 97.19 83 GLU A C 1
ATOM 650 O O . GLU A 1 83 ? 17.941 -3.831 -14.313 1.00 97.19 83 GLU A O 1
ATOM 655 N N . MET A 1 84 ? 17.913 -5.465 -15.858 1.00 97.12 84 MET A N 1
ATOM 656 C CA . MET A 1 84 ? 16.493 -5.362 -16.189 1.00 97.12 84 MET A CA 1
ATOM 657 C C . MET A 1 84 ? 15.756 -6.585 -15.637 1.00 97.12 84 MET A C 1
ATOM 659 O O . MET A 1 84 ? 1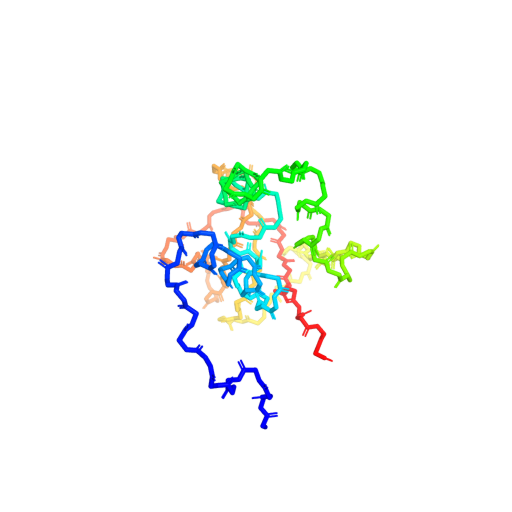6.350 -7.665 -15.599 1.00 97.12 84 MET A O 1
ATOM 663 N N . PRO A 1 85 ? 14.490 -6.448 -15.206 1.00 96.56 85 PRO A N 1
ATOM 664 C CA . PRO A 1 85 ? 13.673 -7.614 -14.907 1.00 96.56 85 PRO A CA 1
ATOM 665 C C . PRO A 1 85 ? 13.390 -8.398 -16.192 1.00 96.56 85 PRO A C 1
ATOM 667 O O . PRO A 1 85 ? 13.507 -7.863 -17.299 1.00 96.56 85 PRO A O 1
ATOM 670 N N . ASP A 1 86 ? 12.950 -9.645 -16.046 1.00 96.06 86 ASP A N 1
ATOM 671 C CA . ASP A 1 86 ? 12.384 -10.381 -17.175 1.00 96.06 86 ASP A CA 1
ATOM 672 C C . ASP A 1 86 ? 11.154 -9.635 -17.718 1.00 96.06 86 ASP A C 1
ATOM 674 O O . ASP A 1 86 ? 10.389 -9.033 -16.951 1.00 96.06 86 ASP A O 1
ATOM 678 N N . ALA A 1 87 ? 10.955 -9.685 -19.038 1.00 93.31 87 ALA A N 1
ATOM 679 C CA . ALA A 1 87 ? 9.797 -9.067 -19.679 1.00 93.31 87 ALA A CA 1
ATOM 680 C C . ALA A 1 87 ? 8.486 -9.560 -19.040 1.00 93.31 87 ALA A C 1
ATOM 682 O O . ALA A 1 87 ? 8.384 -10.715 -18.621 1.00 93.31 87 ALA A O 1
ATOM 683 N N . ASP A 1 88 ? 7.510 -8.662 -18.924 1.00 90.94 88 ASP A N 1
ATOM 684 C CA . ASP A 1 88 ? 6.203 -8.889 -18.290 1.00 90.94 88 ASP A CA 1
ATOM 685 C C . ASP A 1 88 ? 6.238 -9.237 -16.787 1.00 90.94 88 ASP A C 1
ATOM 687 O O . ASP A 1 88 ? 5.196 -9.497 -16.176 1.00 90.94 88 ASP A O 1
ATOM 691 N N . THR A 1 89 ? 7.406 -9.187 -16.137 1.00 95.38 89 THR A N 1
ATOM 692 C CA . THR A 1 89 ? 7.486 -9.347 -14.680 1.00 95.38 89 THR A CA 1
ATOM 693 C C . THR A 1 89 ? 6.953 -8.105 -13.983 1.00 95.38 89 THR A C 1
ATOM 695 O O . THR A 1 89 ? 7.471 -7.001 -14.155 1.00 95.38 89 THR A O 1
ATOM 698 N N . VAL A 1 90 ? 5.944 -8.301 -13.134 1.00 95.69 90 VAL A N 1
ATOM 699 C C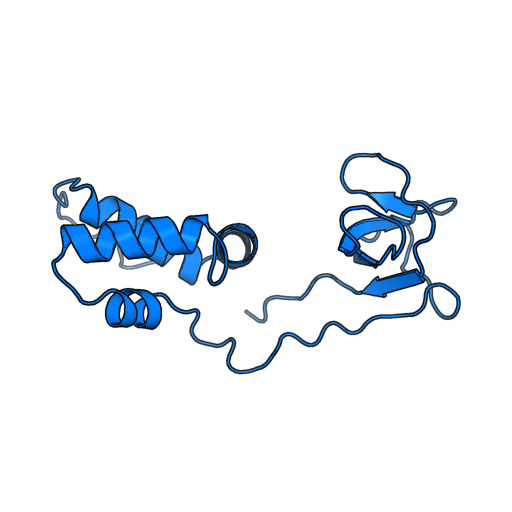A . VAL A 1 90 ? 5.386 -7.230 -12.305 1.00 95.69 90 VAL A CA 1
ATOM 700 C C . VAL A 1 90 ? 6.343 -6.906 -11.156 1.00 95.69 90 VAL A C 1
ATOM 702 O O . VAL A 1 90 ? 6.670 -7.759 -10.327 1.00 95.69 90 VAL A O 1
ATOM 705 N N . VAL A 1 91 ? 6.773 -5.650 -11.099 1.00 96.50 91 VAL A N 1
ATOM 706 C CA . VAL A 1 91 ? 7.773 -5.119 -10.167 1.00 96.50 91 VAL A CA 1
ATOM 707 C C . VAL A 1 91 ? 7.318 -3.776 -9.593 1.00 96.50 91 VAL A C 1
ATOM 709 O O . VAL A 1 91 ? 6.394 -3.145 -10.105 1.00 96.50 91 VAL A O 1
ATOM 712 N N . LEU A 1 92 ? 7.972 -3.319 -8.526 1.00 96.50 92 LEU A N 1
ATOM 713 C CA . LEU A 1 92 ? 7.985 -1.901 -8.177 1.00 96.50 92 LEU A CA 1
ATOM 714 C C . LEU A 1 92 ? 8.927 -1.170 -9.132 1.00 96.50 92 LEU A C 1
ATOM 716 O O . LEU A 1 92 ? 10.034 -1.646 -9.377 1.00 96.50 92 LEU A O 1
ATOM 720 N N . ILE A 1 93 ? 8.516 -0.008 -9.620 1.00 96.31 93 ILE A N 1
ATOM 721 C CA . ILE A 1 93 ? 9.326 0.898 -10.433 1.00 96.31 93 ILE A CA 1
ATOM 722 C C . ILE A 1 93 ? 9.486 2.230 -9.708 1.00 96.31 93 ILE A C 1
ATOM 724 O O . ILE A 1 93 ? 8.583 2.658 -8.992 1.00 96.31 93 ILE A O 1
ATOM 728 N N . HIS A 1 94 ? 10.629 2.883 -9.899 1.00 96.94 94 HIS A N 1
ATOM 729 C CA . HIS A 1 94 ? 10.896 4.222 -9.386 1.00 96.94 94 HIS A CA 1
ATOM 730 C C . HIS A 1 94 ? 11.151 5.195 -10.540 1.00 96.94 94 HIS A C 1
ATOM 732 O O . HIS A 1 94 ? 12.170 5.085 -11.234 1.00 96.94 94 HIS A O 1
ATOM 738 N N . SER A 1 95 ? 10.248 6.158 -10.720 1.00 95.25 95 SER A N 1
ATOM 739 C CA . SER A 1 95 ? 10.378 7.262 -11.672 1.00 95.25 95 SER A CA 1
ATOM 740 C C . SER A 1 95 ? 10.427 8.593 -10.912 1.00 95.25 95 SER A C 1
ATOM 742 O O . SER A 1 95 ? 9.394 9.093 -10.475 1.00 95.25 95 SER A O 1
ATOM 744 N N . PRO A 1 96 ? 11.610 9.207 -10.738 1.00 93.12 96 PRO A N 1
ATOM 745 C CA . PRO A 1 96 ? 11.766 10.400 -9.905 1.00 93.12 96 PRO A CA 1
ATOM 746 C C . PRO A 1 96 ? 11.085 11.650 -10.479 1.00 93.12 96 PRO A C 1
ATOM 748 O O . PRO A 1 96 ? 11.002 12.663 -9.793 1.00 93.12 96 PRO A O 1
ATOM 751 N N . THR A 1 97 ? 10.650 11.608 -11.741 1.00 90.44 97 THR A N 1
ATOM 752 C CA . THR A 1 97 ? 9.962 12.722 -12.406 1.00 90.44 97 THR A CA 1
ATOM 753 C C . THR A 1 97 ? 8.443 12.574 -12.410 1.00 90.44 97 THR A C 1
ATOM 755 O O . THR A 1 97 ? 7.771 13.469 -12.910 1.00 90.44 97 THR A O 1
ATOM 758 N N . ALA A 1 98 ? 7.911 11.442 -11.942 1.00 88.44 98 ALA A N 1
ATOM 759 C CA . ALA A 1 98 ? 6.475 11.214 -11.845 1.00 88.44 98 ALA A CA 1
ATOM 760 C C . ALA A 1 98 ? 5.892 11.890 -10.592 1.00 88.44 98 ALA A C 1
ATOM 762 O O . ALA A 1 98 ? 6.596 12.071 -9.596 1.00 88.44 98 ALA A O 1
ATOM 763 N N . ASP A 1 99 ? 4.600 12.231 -10.638 1.00 85.88 99 ASP A N 1
ATOM 764 C CA . ASP A 1 99 ? 3.886 12.844 -9.506 1.00 85.88 99 ASP A CA 1
ATOM 765 C C . ASP A 1 99 ? 3.880 11.930 -8.271 1.00 85.88 99 ASP A C 1
ATOM 767 O O . ASP A 1 99 ? 4.029 12.388 -7.137 1.00 85.88 99 ASP A O 1
ATOM 771 N N . GLU A 1 100 ? 3.778 10.622 -8.499 1.00 87.94 100 GLU A N 1
ATOM 772 C CA . GLU A 1 100 ? 4.055 9.595 -7.502 1.00 87.94 100 GLU A CA 1
ATOM 773 C C . GLU A 1 100 ? 5.322 8.838 -7.947 1.00 87.94 100 GLU A C 1
ATOM 775 O O . GLU A 1 100 ? 5.346 8.239 -9.020 1.00 87.94 100 GLU A O 1
ATOM 780 N N . PRO A 1 101 ? 6.432 8.912 -7.190 1.00 91.94 101 PRO A N 1
ATOM 781 C CA . PRO A 1 101 ? 7.712 8.392 -7.669 1.00 91.94 101 PRO A CA 1
ATOM 782 C C . PRO A 1 101 ? 7.835 6.871 -7.692 1.00 91.94 101 PRO A C 1
ATOM 784 O O . PRO A 1 101 ? 8.774 6.363 -8.299 1.00 91.94 101 PRO A O 1
ATOM 787 N N . VAL A 1 102 ? 6.959 6.139 -6.996 1.00 94.44 102 VAL A N 1
ATOM 788 C CA . VAL A 1 102 ? 7.026 4.678 -6.865 1.00 94.44 102 VAL A CA 1
ATOM 789 C C . VAL A 1 102 ? 5.685 4.058 -7.222 1.00 94.44 102 VAL A C 1
ATOM 791 O O . VAL A 1 102 ? 4.689 4.346 -6.573 1.00 94.44 102 VAL A O 1
ATOM 794 N N . TRP A 1 103 ? 5.689 3.142 -8.188 1.00 93.88 103 TRP A N 1
ATOM 795 C CA . TRP A 1 103 ? 4.484 2.467 -8.676 1.00 93.88 103 TRP A CA 1
ATOM 796 C C . TRP A 1 103 ? 4.718 0.986 -8.928 1.00 93.88 103 TRP A C 1
ATOM 798 O O . TRP A 1 103 ? 5.848 0.503 -8.897 1.00 93.88 103 TRP A O 1
ATOM 808 N N . ILE A 1 104 ? 3.638 0.261 -9.216 1.00 95.31 104 ILE A N 1
ATOM 809 C CA . ILE A 1 104 ? 3.701 -1.107 -9.730 1.00 95.31 104 ILE A 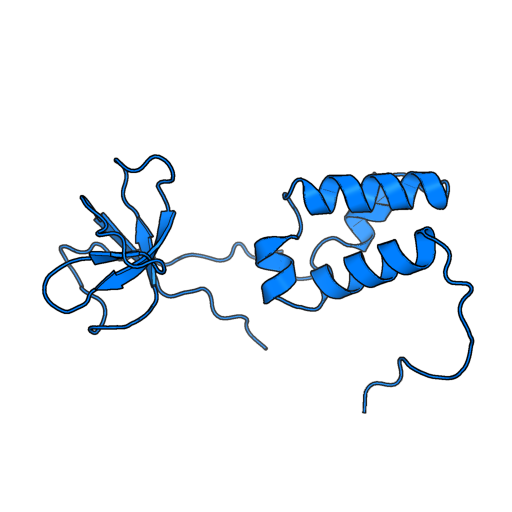CA 1
ATOM 810 C C . ILE A 1 104 ? 3.676 -1.049 -11.259 1.00 95.31 104 ILE A C 1
ATOM 812 O O . ILE A 1 104 ? 2.776 -0.450 -11.851 1.00 95.31 104 ILE A O 1
ATOM 816 N N . GLY A 1 105 ? 4.633 -1.712 -11.898 1.00 95.81 105 GLY A N 1
ATOM 817 C CA . GLY A 1 105 ? 4.765 -1.737 -13.349 1.00 95.81 105 GLY A CA 1
ATOM 818 C C . GLY A 1 105 ? 5.465 -2.986 -13.864 1.00 95.81 105 GLY A C 1
ATOM 819 O O . GLY A 1 105 ? 5.747 -3.914 -13.110 1.00 95.81 105 GLY A O 1
ATOM 820 N N . TYR A 1 106 ? 5.727 -3.009 -15.164 1.00 96.88 106 TYR A N 1
ATOM 821 C CA . TYR A 1 106 ? 6.480 -4.053 -15.856 1.00 96.88 106 TYR A CA 1
ATOM 822 C C . TYR A 1 106 ? 7.202 -3.453 -17.066 1.00 96.88 106 TYR A C 1
ATOM 824 O O . TYR A 1 106 ? 6.874 -2.354 -17.516 1.00 96.88 106 TYR A O 1
ATOM 832 N N . HIS A 1 107 ? 8.200 -4.164 -17.581 1.00 96.31 107 HIS A N 1
ATOM 833 C CA . HIS A 1 107 ? 8.831 -3.837 -18.856 1.00 96.31 107 HIS A CA 1
ATOM 834 C C . HIS A 1 107 ? 8.310 -4.810 -19.917 1.00 96.31 107 HIS A C 1
ATOM 836 O O . HIS A 1 107 ? 8.401 -6.018 -19.716 1.00 96.31 107 HIS A O 1
ATOM 842 N N . ASP A 1 108 ? 7.770 -4.313 -21.029 1.00 94.62 108 ASP A N 1
ATOM 843 C CA . ASP A 1 108 ? 7.179 -5.156 -22.091 1.00 94.62 108 ASP A CA 1
ATOM 844 C C . ASP A 1 108 ? 8.207 -5.644 -23.134 1.00 94.62 108 ASP A C 1
ATOM 846 O O . ASP A 1 108 ? 7.872 -6.340 -24.088 1.00 94.62 108 ASP A O 1
ATOM 850 N N . GLY A 1 109 ? 9.476 -5.269 -22.951 1.00 93.94 109 GLY A N 1
ATOM 851 C CA . GLY A 1 109 ? 10.575 -5.530 -23.884 1.00 93.94 109 GLY A CA 1
ATOM 852 C C . GLY A 1 109 ? 11.004 -4.293 -24.672 1.00 93.94 109 GLY A C 1
ATOM 853 O O . GLY A 1 109 ? 12.147 -4.239 -25.121 1.00 93.94 109 GLY A O 1
ATOM 854 N N . GLU A 1 110 ? 10.154 -3.270 -24.750 1.00 94.31 110 GLU A N 1
ATOM 855 C CA . GLU A 1 110 ? 10.434 -2.008 -25.441 1.00 94.31 110 GLU A CA 1
ATOM 856 C C . GLU A 1 110 ? 10.396 -0.808 -24.492 1.00 94.31 110 GLU A C 1
ATOM 858 O O . GLU A 1 110 ? 11.262 0.068 -24.561 1.00 94.31 110 GLU A O 1
ATOM 863 N N . CYS A 1 111 ? 9.408 -0.750 -23.598 1.00 95.00 111 CYS A N 1
ATOM 864 C CA . CYS A 1 111 ? 9.260 0.330 -22.638 1.00 95.00 111 CYS A CA 1
ATOM 865 C C . CYS A 1 111 ? 8.696 -0.131 -21.289 1.00 95.00 111 CYS A C 1
ATOM 867 O O . CYS A 1 111 ? 8.170 -1.232 -21.116 1.00 95.00 111 CYS A O 1
ATOM 869 N N . TRP A 1 112 ? 8.822 0.749 -20.296 1.00 96.25 112 TRP A N 1
ATOM 870 C CA . TRP A 1 112 ? 8.192 0.566 -18.997 1.00 96.25 112 TRP A CA 1
ATOM 871 C C . TRP A 1 112 ? 6.714 0.947 -19.052 1.00 96.25 112 TRP A C 1
ATOM 873 O O . TRP A 1 112 ? 6.337 1.968 -19.633 1.00 96.25 112 TRP A O 1
ATOM 883 N N . ARG A 1 113 ? 5.880 0.145 -18.393 1.00 94.50 113 ARG A N 1
ATOM 884 C CA . ARG A 1 113 ? 4.438 0.354 -18.276 1.00 94.50 113 ARG A CA 1
ATOM 885 C C . ARG A 1 113 ? 3.985 0.247 -16.837 1.00 94.50 113 ARG A C 1
ATOM 887 O O . ARG A 1 113 ? 4.436 -0.624 -16.096 1.00 94.50 113 ARG A O 1
ATOM 894 N N . GLU A 1 114 ? 3.043 1.096 -16.467 1.00 92.75 114 GLU A N 1
ATOM 895 C CA . GLU A 1 114 ? 2.314 0.974 -15.212 1.00 92.75 114 GLU A CA 1
ATOM 896 C C . GLU A 1 114 ? 1.232 -0.104 -15.323 1.00 92.75 114 GLU A C 1
ATOM 898 O O . GLU A 1 114 ? 0.679 -0.372 -16.401 1.00 92.75 114 GLU A O 1
ATOM 903 N N . VAL A 1 115 ? 0.885 -0.717 -14.190 1.00 86.56 115 VAL A N 1
ATOM 904 C CA . VAL A 1 115 ? -0.292 -1.590 -14.099 1.00 86.56 115 VAL A CA 1
ATOM 905 C C . VAL A 1 115 ? -1.549 -0.715 -14.200 1.00 86.56 115 VAL A C 1
ATOM 907 O O . VAL A 1 115 ? -2.085 -0.228 -13.212 1.00 86.56 115 VAL A O 1
ATOM 910 N N . GLY A 1 116 ? -1.977 -0.486 -15.438 1.00 83.25 116 GLY A N 1
ATOM 911 C CA . GLY A 1 116 ? -2.933 0.553 -15.837 1.00 83.25 116 GLY A CA 1
ATOM 912 C C . GLY A 1 116 ? -2.818 0.909 -17.325 1.00 83.25 116 GLY A C 1
ATOM 913 O O . GLY A 1 116 ? -3.761 1.434 -17.906 1.00 83.25 116 GLY A O 1
ATOM 914 N N . SER A 1 117 ? -1.722 0.481 -17.969 1.00 73.31 117 SER A N 1
ATOM 915 C CA . SER A 1 117 ? -1.397 0.650 -19.398 1.00 73.31 117 SER A CA 1
ATOM 916 C C . SER A 1 117 ? -0.850 2.023 -19.787 1.00 73.31 117 SER A C 1
ATOM 918 O O . SER A 1 117 ? -0.644 2.274 -20.975 1.00 73.31 117 SER A O 1
ATOM 920 N N . GLU A 1 118 ? -0.550 2.885 -18.818 1.00 86.56 118 GLU A N 1
ATOM 921 C CA . GLU A 1 118 ? 0.191 4.118 -19.071 1.00 86.56 118 GLU A CA 1
ATOM 922 C C . GLU A 1 118 ? 1.688 3.820 -19.215 1.00 86.56 118 GLU A C 1
ATOM 924 O O . GLU A 1 118 ? 2.239 2.932 -18.557 1.00 86.56 118 GLU A O 1
ATOM 929 N N . GLN A 1 119 ? 2.343 4.521 -20.141 1.00 91.94 119 GLN A N 1
ATOM 930 C CA . GLN A 1 119 ? 3.779 4.382 -20.345 1.00 91.94 119 GLN A CA 1
ATOM 931 C C . GLN A 1 119 ? 4.518 5.139 -19.242 1.00 91.94 119 GLN A C 1
ATOM 933 O O . GLN A 1 119 ? 4.405 6.360 -19.140 1.00 91.94 119 GLN A O 1
ATOM 938 N N . ALA A 1 120 ? 5.331 4.423 -18.470 1.00 90.62 120 ALA A N 1
ATOM 939 C CA . ALA A 1 120 ? 6.176 5.029 -17.457 1.00 90.62 120 ALA A CA 1
ATOM 940 C C . ALA A 1 120 ? 7.451 5.573 -18.113 1.00 90.62 120 ALA A C 1
ATOM 942 O O . ALA A 1 120 ? 8.242 4.840 -18.711 1.00 90.62 120 ALA A O 1
ATOM 943 N N . SER A 1 121 ? 7.662 6.881 -17.997 1.00 91.81 121 SER A N 1
ATOM 944 C CA . SER A 1 121 ? 8.898 7.530 -18.440 1.00 91.81 121 SER A CA 1
ATOM 945 C C . SER A 1 121 ? 9.910 7.632 -17.295 1.00 91.81 121 SER A C 1
ATOM 947 O O . SER A 1 121 ? 9.533 7.628 -16.124 1.00 91.81 121 SER A O 1
ATOM 949 N N . ASN A 1 122 ? 11.202 7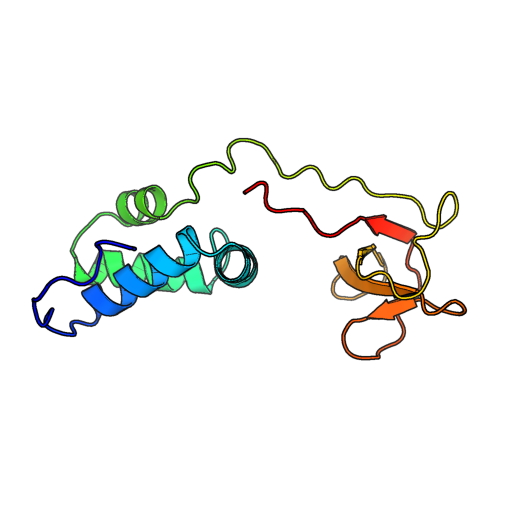.727 -17.628 1.00 94.25 122 ASN A N 1
ATOM 950 C CA . ASN A 1 122 ? 12.293 7.992 -16.678 1.00 94.25 122 ASN A CA 1
ATOM 951 C C . ASN A 1 122 ? 12.397 7.008 -15.498 1.00 94.25 122 ASN A C 1
ATOM 953 O O . ASN A 1 122 ? 12.833 7.389 -14.412 1.00 94.25 122 ASN A O 1
ATOM 957 N N . VAL A 1 123 ? 12.024 5.739 -15.685 1.00 96.75 123 VAL A N 1
ATOM 958 C CA . VAL A 1 123 ? 12.251 4.714 -14.660 1.00 96.75 123 VAL A CA 1
ATOM 959 C C . VAL A 1 123 ? 13.755 4.545 -14.455 1.00 96.75 123 VAL A C 1
ATOM 961 O O . VAL A 1 123 ? 14.492 4.293 -15.404 1.00 96.75 123 VAL A O 1
ATOM 964 N N . THR A 1 124 ? 14.207 4.712 -13.213 1.00 97.88 124 THR A N 1
ATOM 965 C CA . THR A 1 124 ? 15.630 4.651 -12.830 1.00 97.88 124 THR A CA 1
ATOM 966 C C . THR A 1 124 ? 15.955 3.426 -11.988 1.00 97.88 124 THR A C 1
ATOM 968 O O . THR A 1 124 ? 17.065 2.903 -12.073 1.00 97.88 124 THR A O 1
ATOM 971 N N . LEU A 1 125 ? 14.996 2.943 -11.194 1.00 97.94 125 LEU A N 1
ATOM 972 C CA . LEU A 1 125 ? 15.159 1.757 -10.359 1.00 97.94 125 LEU A CA 1
ATOM 973 C C . LEU A 1 125 ? 13.944 0.843 -10.486 1.00 97.94 125 LEU A C 1
ATOM 975 O O . LEU A 1 125 ? 12.833 1.304 -10.755 1.00 97.94 125 LEU A O 1
ATOM 979 N N . TRP A 1 126 ? 14.150 -0.437 -10.206 1.00 97.88 126 TRP A N 1
ATOM 980 C CA . TRP A 1 126 ? 13.081 -1.410 -10.032 1.00 97.88 126 TRP A CA 1
ATOM 981 C C . TRP A 1 126 ? 13.364 -2.342 -8.853 1.00 97.88 126 TRP A C 1
ATOM 983 O O . TRP A 1 126 ? 14.505 -2.480 -8.421 1.00 97.88 126 TRP A O 1
ATOM 993 N N . ALA A 1 127 ? 12.341 -2.988 -8.309 1.00 97.25 127 ALA A N 1
ATOM 994 C CA . ALA A 1 127 ? 12.498 -4.014 -7.283 1.00 97.25 127 ALA A CA 1
ATOM 995 C C . ALA A 1 127 ? 11.382 -5.052 -7.387 1.00 97.25 127 ALA A C 1
ATOM 997 O O . ALA A 1 127 ? 10.260 -4.728 -7.767 1.00 97.25 127 ALA A O 1
ATOM 998 N N . HIS A 1 128 ? 11.652 -6.299 -7.003 1.00 95.31 128 HIS A N 1
ATOM 999 C CA . HIS A 1 128 ? 10.573 -7.279 -6.873 1.00 95.31 128 HIS A CA 1
ATOM 1000 C C . HIS A 1 128 ? 9.540 -6.813 -5.843 1.00 95.31 128 HIS A C 1
ATOM 1002 O O . HIS A 1 128 ? 9.882 -6.162 -4.850 1.00 95.31 128 HIS A O 1
ATOM 1008 N N . LEU A 1 129 ? 8.277 -7.181 -6.073 1.00 91.38 129 LEU A N 1
ATOM 1009 C CA . LEU A 1 129 ? 7.240 -6.997 -5.068 1.00 91.38 129 LEU A CA 1
ATOM 1010 C C . LEU A 1 129 ? 7.659 -7.719 -3.776 1.00 91.38 129 LEU A C 1
ATOM 1012 O O . LEU A 1 129 ? 8.122 -8.861 -3.847 1.00 91.38 129 LEU A O 1
ATOM 1016 N N . PRO A 1 130 ? 7.503 -7.088 -2.601 1.00 84.75 130 PRO A N 1
ATOM 1017 C CA . PRO A 1 130 ? 7.826 -7.732 -1.341 1.00 84.75 130 PRO A CA 1
ATOM 1018 C C . PRO A 1 130 ? 7.039 -9.028 -1.168 1.00 84.75 130 PRO A C 1
ATOM 1020 O O . PRO A 1 130 ? 5.805 -9.030 -1.162 1.00 84.75 130 PRO A O 1
ATOM 1023 N N . GLU A 1 131 ? 7.750 -10.137 -0.992 1.00 75.12 131 GLU A N 1
ATOM 1024 C CA . GLU A 1 131 ? 7.108 -11.396 -0.651 1.00 75.12 131 GLU A CA 1
ATOM 1025 C C . GLU A 1 131 ? 6.669 -11.371 0.810 1.00 75.12 131 GLU A C 1
ATOM 1027 O O . GLU A 1 131 ? 7.443 -11.084 1.728 1.00 75.12 131 GLU A O 1
ATOM 1032 N N . VAL A 1 132 ? 5.410 -11.727 1.042 1.00 62.88 132 VAL A N 1
ATOM 1033 C CA . VAL A 1 132 ? 4.949 -12.027 2.392 1.00 62.88 132 VAL A CA 1
ATOM 1034 C C . VAL A 1 132 ? 5.499 -13.402 2.744 1.00 62.88 132 VAL A C 1
ATOM 1036 O O . VAL A 1 132 ? 5.027 -14.407 2.209 1.00 62.88 132 VAL A O 1
ATOM 1039 N N . ARG A 1 133 ? 6.482 -13.460 3.649 1.00 57.66 133 ARG A N 1
ATOM 1040 C CA . ARG A 1 133 ? 6.895 -14.733 4.253 1.00 57.66 133 ARG A CA 1
ATOM 1041 C C . ARG A 1 133 ? 5.675 -15.328 4.970 1.00 57.66 133 ARG A C 1
ATOM 1043 O O . ARG A 1 133 ? 5.165 -14.713 5.905 1.00 57.66 133 ARG A O 1
ATOM 1050 N N . ARG A 1 134 ? 5.167 -16.454 4.461 1.00 52.56 134 ARG A N 1
ATOM 1051 C CA . ARG A 1 134 ? 4.054 -17.211 5.056 1.00 52.56 134 ARG A CA 1
ATOM 1052 C C . ARG A 1 134 ? 4.519 -18.067 6.222 1.00 52.56 134 ARG A C 1
ATOM 1054 O O . ARG A 1 134 ? 5.668 -18.553 6.161 1.00 52.56 134 ARG A O 1
#

Radius of gyration: 19.61 Å; Cα contacts (8 Å, |Δi|>4): 166; chains: 1; bounding box: 48×38×51 Å

Solvent-accessible surface area (backbone atoms only — not comparable to full-atom values): 8112 Å² total; per-residue (Å²): 137,77,90,84,79,77,92,66,90,64,74,88,41,70,50,57,54,44,52,50,49,47,52,46,25,52,73,35,67,74,44,25,73,76,43,15,88,92,35,70,61,32,54,52,49,36,46,55,38,15,67,70,67,74,46,60,49,66,60,45,45,61,70,52,45,66,86,74,68,85,57,78,85,79,77,70,71,37,46,50,94,79,51,73,78,62,66,70,45,72,24,34,34,28,17,84,86,45,98,66,40,67,48,55,22,30,36,74,80,84,52,42,28,36,81,84,77,48,75,50,67,72,64,51,33,35,24,74,62,85,77,78,86,126

Foldseek 3Di:
DDPPDDDDPPPPDVLVVLVVLLVCLQPPVVSVVVQNDPDPNNVVSLVVNCVVPVHDSVVSCVVSHHDPCPDPLDFPKDFCVVDFDPAPAWWWWAAPPDPDGIAIWGHNPPFIAGPVGDTDPRTGIITHDRDDPD

pLDDT: mean 83.71, std 16.11, range [33.69, 97.94]